Protein AF-A0A7S2IVN8-F1 (afdb_monomer)

Radius of gyration: 17.82 Å; Cα contacts (8 Å, |Δi|>4): 130; chains: 1; bounding box: 38×33×47 Å

Mean predicted aligned error: 3.73 Å

pLDDT: mean 95.26, std 3.57, range [79.94, 98.5]

Organism: NCBI:txid327968

Foldseek 3Di:
DDWDDDPDCPVVVVCVVVQAADPVQDQPFPDPPQRHAHDDTDDDDDDDDDPPDDCPPDPDDQLFFFDDDQPDDPDPPQHHPVGVVVRVVRRCVSSVHDPVPDDDDDDPRRSHPRRD

Sequence (116 aa):
TGANGHFDPGFMVGLCGAKMLSIQGRCFTFDASGDGFCRAEGHSCMYFKTSEGEDLGRLAMLCGSCLNQDGRSASMTAPHGPSQQECIRHSLREANIPPLLIQIQELHGTGTALGD

InterPro domains:
  IPR014030 Beta-ketoacyl synthase-like, N-terminal domain [PF00109] (2-49)
  IPR014031 Beta-ketoacyl synthase, C-terminal domain [PF02801] (59-116)
  IPR016039 Thiolase-like [G3DSA:3.40.47.10] (1-116)
  IPR016039 Thiolase-like [SSF53901] (21-116)
  IPR020841 Polyketide synthase, beta-ketoacyl synthase domain [PS52004] (1-116)
  IPR050091 Polyketide and Nonribosomal Peptide Biosynthesis Enzymes [PTHR43775] (2-116)

Secondary structure (DSSP, 8-state):
-EEE----SHHHHHHHHTT-B-TTSS--TT-TT-B-B----EEE------TTS--S---------------S-SSTT---HHHHHHHHHHHHHHHT--GGG----------BTTT-

Nearest PDB structures (foldseek):
  7s6b-assembly1_A  TM=8.288E-01  e=4.183E-04  Streptomyces lasalocidi
  7s6c-assembly1_B  TM=8.283E-01  e=4.480E-04  Saccharopolyspora erythraea
  7s6d-assembly1_A  TM=8.317E-01  e=5.137E-04  Saccharopolyspora erythraea

Solvent-accessible surface area (backbone atoms only — not comparable to full-atom values): 7515 Å² total; per-residue (Å²): 114,50,76,46,78,86,90,63,64,66,66,57,52,50,36,54,75,69,58,46,46,20,94,85,62,44,51,38,53,82,42,95,80,17,62,10,29,48,91,77,68,50,74,49,76,80,88,87,76,70,88,89,54,82,87,85,76,80,91,76,80,90,61,50,77,60,86,82,69,58,74,91,42,96,41,99,84,44,78,33,68,72,42,53,53,50,32,52,54,47,17,32,57,64,38,70,48,64,75,89,74,63,86,77,82,93,70,87,56,47,2,28,83,82,77,90

Structure (mmCIF, N/CA/C/O backbone):
data_AF-A0A7S2IVN8-F1
#
_entry.id   AF-A0A7S2IVN8-F1
#
loop_
_atom_site.group_PDB
_atom_site.id
_atom_site.type_symbol
_atom_site.label_atom_id
_atom_site.label_alt_id
_atom_site.label_comp_id
_atom_site.label_asym_id
_atom_site.label_entity_id
_atom_site.label_seq_id
_atom_site.pdbx_PDB_ins_code
_atom_site.Cartn_x
_atom_site.Cartn_y
_atom_site.Cartn_z
_atom_site.occupancy
_atom_site.B_iso_or_equiv
_atom_site.auth_seq_id
_atom_site.auth_comp_id
_atom_site.auth_asym_id
_atom_site.auth_atom_id
_atom_site.pdbx_PDB_model_num
ATOM 1 N N . THR A 1 1 ? 2.118 9.070 13.261 1.00 88.00 1 THR A N 1
ATOM 2 C CA . THR A 1 1 ? 2.217 10.143 12.250 1.00 88.00 1 THR A CA 1
ATOM 3 C C . THR A 1 1 ? 2.889 9.574 11.023 1.00 88.00 1 THR A C 1
ATOM 5 O O . THR A 1 1 ? 3.710 8.677 11.166 1.00 88.00 1 THR A O 1
ATOM 8 N N . GLY A 1 2 ? 2.525 10.049 9.837 1.00 96.19 2 GLY A N 1
ATOM 9 C CA . GLY A 1 2 ? 3.190 9.714 8.579 1.00 96.19 2 GLY A CA 1
ATOM 10 C C . GLY A 1 2 ? 3.548 10.996 7.839 1.00 96.19 2 GLY A C 1
ATOM 11 O O . GLY A 1 2 ? 2.777 11.952 7.872 1.00 96.19 2 GLY A O 1
ATOM 12 N N . ALA A 1 3 ? 4.718 11.034 7.208 1.00 97.25 3 ALA A N 1
ATOM 13 C CA . ALA A 1 3 ? 5.189 12.179 6.438 1.00 97.25 3 ALA A CA 1
ATOM 14 C C . ALA A 1 3 ? 5.960 11.686 5.211 1.00 97.25 3 ALA A C 1
ATOM 16 O O . ALA A 1 3 ? 6.814 10.811 5.342 1.00 97.25 3 ALA A O 1
ATOM 17 N N . ASN A 1 4 ? 5.694 12.269 4.048 1.00 97.44 4 ASN A N 1
ATOM 18 C CA . ASN A 1 4 ? 6.492 12.094 2.843 1.00 97.44 4 ASN A CA 1
ATOM 19 C C . ASN A 1 4 ? 6.703 13.455 2.168 1.00 97.44 4 ASN A C 1
ATOM 21 O O . ASN A 1 4 ? 5.740 14.184 1.932 1.00 97.44 4 ASN A O 1
ATOM 25 N N . GLY A 1 5 ? 7.957 13.776 1.857 1.00 96.88 5 GLY A N 1
ATOM 26 C CA . GLY A 1 5 ? 8.364 15.006 1.178 1.00 96.88 5 GLY A CA 1
ATOM 27 C C . GLY A 1 5 ? 9.529 14.737 0.231 1.00 96.88 5 GLY A C 1
ATOM 28 O O . GLY A 1 5 ? 10.336 13.833 0.462 1.00 96.88 5 GLY A O 1
ATOM 29 N N . HIS A 1 6 ? 9.594 15.474 -0.872 1.00 96.56 6 HIS A N 1
ATOM 30 C CA . HIS A 1 6 ? 10.565 15.302 -1.946 1.00 96.56 6 HIS A CA 1
ATOM 31 C C . HIS A 1 6 ? 11.550 16.467 -1.927 1.00 96.56 6 HIS A C 1
ATOM 33 O O . HIS A 1 6 ? 11.389 17.466 -2.621 1.00 96.56 6 HIS A O 1
ATOM 39 N N . PHE A 1 7 ? 12.594 16.333 -1.118 1.00 96.62 7 PHE A N 1
ATOM 40 C CA . PHE A 1 7 ? 13.542 17.426 -0.890 1.00 96.62 7 PHE A CA 1
ATOM 41 C C . PHE A 1 7 ? 14.755 17.398 -1.828 1.00 96.62 7 PHE A C 1
ATOM 43 O O . PHE A 1 7 ? 15.505 18.369 -1.890 1.00 96.62 7 PHE A O 1
ATOM 50 N N . ASP A 1 8 ? 14.940 16.309 -2.576 1.00 96.75 8 ASP A N 1
ATOM 51 C CA . ASP A 1 8 ? 16.017 16.146 -3.546 1.00 96.75 8 ASP A CA 1
ATOM 52 C C . ASP A 1 8 ? 15.569 15.283 -4.750 1.00 96.75 8 ASP A C 1
ATOM 54 O O . ASP A 1 8 ? 14.630 14.482 -4.640 1.00 96.75 8 ASP A O 1
ATOM 58 N N . PRO A 1 9 ? 16.221 15.428 -5.920 1.00 96.50 9 PRO A N 1
ATOM 59 C CA . PRO A 1 9 ? 15.856 14.684 -7.123 1.00 96.50 9 PRO A CA 1
ATOM 60 C C . PRO A 1 9 ? 16.428 13.260 -7.169 1.00 96.50 9 PRO A C 1
ATOM 62 O O . PRO A 1 9 ? 15.985 12.464 -7.995 1.00 96.50 9 PRO A O 1
ATOM 65 N N . GLY A 1 10 ? 17.404 12.910 -6.326 1.00 97.56 10 GLY A N 1
ATOM 66 C CA . GLY A 1 10 ? 18.140 11.648 -6.395 1.00 97.56 10 GLY A CA 1
ATOM 67 C C . GLY A 1 10 ? 17.229 10.433 -6.261 1.00 97.56 10 GLY A C 1
ATOM 68 O O . GLY A 1 10 ? 17.329 9.493 -7.051 1.00 97.56 10 GLY A O 1
ATOM 69 N N . PHE A 1 11 ? 16.269 10.484 -5.336 1.00 95.38 11 PHE A N 1
ATOM 70 C CA . PHE A 1 11 ? 15.292 9.406 -5.180 1.00 95.38 11 PHE A CA 1
ATOM 71 C C . PHE A 1 11 ? 14.369 9.262 -6.402 1.00 95.38 11 PHE A C 1
ATOM 73 O O . PHE A 1 11 ? 14.094 8.147 -6.840 1.00 95.38 11 PHE A O 1
ATOM 80 N N . MET A 1 12 ? 13.933 10.377 -7.005 1.00 94.94 12 MET A N 1
ATOM 81 C CA . MET A 1 12 ? 13.139 10.344 -8.241 1.00 94.94 12 MET A CA 1
ATOM 82 C C . MET A 1 12 ? 13.946 9.727 -9.392 1.00 94.94 12 MET A C 1
ATOM 84 O O . MET A 1 12 ? 13.450 8.831 -10.071 1.00 94.94 12 MET A O 1
ATOM 88 N N . VAL A 1 13 ? 15.196 10.160 -9.581 1.00 97.50 13 VAL A N 1
ATOM 89 C CA . VAL A 1 13 ? 16.088 9.634 -10.625 1.00 97.50 13 VAL A CA 1
ATOM 90 C C . VAL A 1 13 ? 16.308 8.128 -10.452 1.00 97.50 13 VAL A C 1
ATOM 92 O O . VAL A 1 13 ? 16.249 7.388 -11.434 1.00 97.50 13 VAL A O 1
ATOM 95 N N . GLY A 1 14 ? 16.490 7.658 -9.215 1.00 97.25 14 GLY A N 1
ATOM 96 C CA . GLY A 1 14 ? 16.601 6.230 -8.909 1.00 97.25 14 GLY A CA 1
ATOM 97 C C . GLY A 1 14 ? 15.363 5.430 -9.327 1.00 97.25 14 GLY A C 1
ATOM 98 O O . GLY A 1 14 ? 15.492 4.396 -9.983 1.00 97.25 14 GLY A O 1
ATOM 99 N N . LEU A 1 15 ? 14.162 5.930 -9.022 1.00 96.56 15 LEU A N 1
ATOM 100 C CA . LEU A 1 15 ? 12.905 5.273 -9.400 1.00 96.56 15 LEU A CA 1
ATOM 101 C C . LEU A 1 15 ? 12.667 5.274 -10.918 1.00 96.56 15 LEU A C 1
ATOM 103 O O . LEU A 1 15 ? 12.173 4.280 -11.453 1.00 96.56 15 LEU A O 1
ATOM 107 N N . CYS A 1 16 ? 13.067 6.338 -11.624 1.00 95.75 16 CYS A N 1
ATOM 108 C CA . CYS A 1 16 ? 13.086 6.358 -13.090 1.00 95.75 16 CYS A CA 1
ATOM 109 C C . CYS A 1 16 ? 14.021 5.276 -13.647 1.00 95.75 16 CYS A C 1
ATOM 111 O O . CYS A 1 16 ? 13.631 4.520 -14.536 1.00 95.75 16 CYS A O 1
ATOM 113 N N . GLY A 1 17 ? 15.239 5.162 -13.103 1.00 96.56 17 GLY A N 1
ATOM 114 C CA . GLY A 1 17 ? 16.206 4.135 -13.504 1.00 96.56 17 GLY A CA 1
ATOM 115 C C . GLY A 1 17 ? 15.694 2.709 -13.277 1.00 96.56 17 GLY A C 1
ATOM 116 O O . GLY A 1 17 ? 15.957 1.821 -14.086 1.00 96.56 17 GLY A O 1
ATOM 117 N N . ALA A 1 18 ? 14.900 2.509 -12.223 1.00 94.94 18 ALA A N 1
ATOM 118 C CA . ALA A 1 18 ? 14.230 1.248 -11.917 1.00 94.94 18 ALA A CA 1
ATOM 119 C C . ALA A 1 18 ? 12.913 1.025 -12.689 1.00 94.94 18 ALA A C 1
ATOM 121 O O . ALA A 1 18 ? 12.293 -0.022 -12.518 1.00 94.94 18 ALA A O 1
ATOM 122 N N . LYS A 1 19 ? 12.486 1.977 -13.535 1.00 95.00 19 LYS A N 1
ATOM 123 C CA . LYS A 1 19 ? 11.221 1.947 -14.297 1.00 95.00 19 LYS A CA 1
ATOM 124 C C . LYS A 1 19 ? 9.975 1.762 -13.421 1.00 95.00 19 LYS A C 1
ATOM 126 O O . LYS A 1 19 ? 9.056 1.040 -13.789 1.00 95.00 19 LYS A O 1
ATOM 131 N N . MET A 1 20 ? 9.958 2.395 -12.249 1.00 96.38 20 MET A N 1
ATOM 132 C CA . MET A 1 20 ? 8.830 2.304 -11.314 1.00 96.38 20 MET A CA 1
ATOM 133 C C . MET A 1 20 ? 7.804 3.435 -11.482 1.00 96.38 20 MET A C 1
ATOM 135 O O . MET A 1 20 ? 6.673 3.309 -11.016 1.00 96.38 20 MET A O 1
ATOM 139 N N . LEU A 1 21 ? 8.201 4.547 -12.111 1.00 97.44 21 LEU A N 1
ATOM 140 C CA . LEU A 1 21 ? 7.344 5.718 -12.283 1.00 97.44 21 LEU A CA 1
ATOM 141 C C . LEU A 1 21 ? 6.594 5.682 -13.614 1.00 97.44 21 LEU A C 1
ATOM 143 O O . LEU A 1 21 ? 7.194 5.390 -14.647 1.00 97.44 21 LEU A O 1
ATOM 147 N N . SER A 1 22 ? 5.317 6.062 -13.574 1.00 97.19 22 SER A N 1
ATOM 148 C CA . SER A 1 22 ? 4.500 6.285 -14.771 1.00 97.19 22 SER A CA 1
ATOM 149 C C . SER A 1 22 ? 5.045 7.460 -15.584 1.00 97.19 22 SER A C 1
ATOM 151 O O . SER A 1 22 ? 5.350 8.521 -15.024 1.00 97.19 22 SER A O 1
ATOM 153 N N . ILE A 1 23 ? 5.117 7.319 -16.912 1.00 95.25 23 ILE A N 1
ATOM 154 C CA . ILE A 1 23 ? 5.617 8.398 -17.785 1.00 95.25 23 ILE A CA 1
ATOM 155 C C . ILE A 1 23 ? 4.605 9.544 -17.929 1.00 95.25 23 ILE A C 1
ATOM 157 O O . ILE A 1 23 ? 4.980 10.666 -18.264 1.00 95.25 23 ILE A O 1
ATOM 161 N N . GLN A 1 24 ? 3.326 9.277 -17.665 1.00 94.56 24 GLN A N 1
ATOM 162 C CA . GLN A 1 24 ? 2.232 10.249 -17.692 1.00 94.56 24 GLN A CA 1
ATOM 163 C C . GLN A 1 24 ? 2.015 10.881 -16.307 1.00 94.56 24 GLN A C 1
ATOM 165 O O . GLN A 1 24 ? 1.164 11.760 -16.159 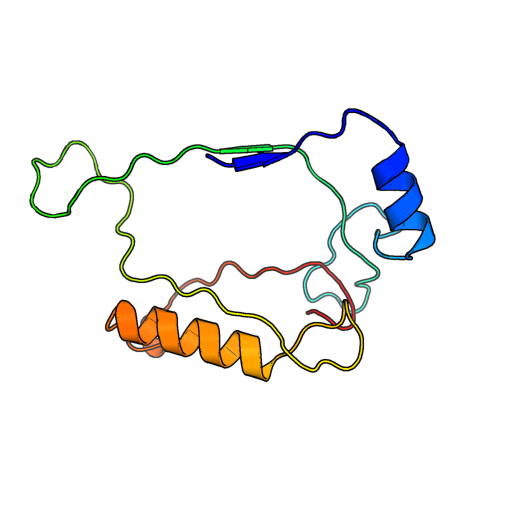1.00 94.56 24 GLN A O 1
ATOM 170 N N . GLY A 1 25 ? 2.783 10.457 -15.293 1.00 94.44 25 GLY A N 1
ATOM 171 C CA . GLY A 1 25 ? 2.784 11.065 -13.966 1.00 94.44 25 GLY A CA 1
ATOM 172 C C . GLY A 1 25 ? 1.484 10.849 -13.192 1.00 94.44 25 GLY A C 1
ATOM 173 O O . GLY A 1 25 ? 1.073 11.730 -12.435 1.00 94.44 25 GLY A O 1
ATOM 174 N N . ARG A 1 26 ? 0.818 9.700 -13.371 1.00 96.19 26 ARG A N 1
ATOM 175 C CA . ARG A 1 26 ? -0.380 9.308 -12.609 1.00 96.19 26 ARG A CA 1
ATOM 176 C C . ARG A 1 26 ? -0.349 7.820 -12.266 1.00 96.19 26 ARG A C 1
ATOM 178 O O . ARG A 1 26 ? 0.268 7.046 -12.979 1.00 96.19 26 ARG A O 1
ATOM 185 N N . CYS A 1 27 ? -1.032 7.430 -11.193 1.00 97.88 27 CYS A N 1
ATOM 186 C CA . CYS A 1 27 ? -1.334 6.022 -10.937 1.00 97.88 27 CYS A CA 1
ATOM 187 C C . CYS A 1 27 ? -2.614 5.664 -11.702 1.00 97.88 27 CYS A C 1
ATOM 189 O O . CYS A 1 27 ? -3.683 6.188 -11.381 1.00 97.88 27 CYS A O 1
ATOM 191 N N . PHE A 1 28 ? -2.515 4.804 -12.714 1.00 97.25 28 PHE A N 1
ATOM 192 C CA . PHE A 1 28 ? -3.674 4.306 -13.462 1.00 97.25 28 PHE A CA 1
ATOM 193 C C . PHE A 1 28 ? -4.194 3.010 -12.839 1.00 97.25 28 PHE A C 1
ATOM 195 O O . PHE A 1 28 ? -4.087 1.931 -13.415 1.00 97.25 28 PHE A O 1
ATOM 202 N N . THR A 1 29 ? -4.691 3.124 -11.610 1.00 97.75 29 THR A N 1
ATOM 203 C CA . THR A 1 29 ? -5.102 1.988 -10.783 1.00 97.75 29 THR A CA 1
ATOM 204 C C . THR A 1 29 ? -6.180 1.139 -11.469 1.00 97.75 29 THR A C 1
ATOM 206 O O . THR A 1 29 ? -7.248 1.656 -11.798 1.00 97.75 29 THR A O 1
ATOM 209 N N . PHE A 1 30 ? -5.903 -0.153 -11.661 1.00 96.81 30 PHE A N 1
ATOM 210 C CA . PHE A 1 30 ? -6.723 -1.139 -12.389 1.00 96.81 30 PHE A CA 1
ATOM 211 C C . PHE A 1 30 ? -6.996 -0.824 -13.868 1.00 96.81 30 PHE A C 1
ATOM 213 O O . PHE A 1 30 ? -7.843 -1.472 -14.488 1.00 96.81 30 PHE A O 1
ATOM 220 N N . ASP A 1 31 ? -6.290 0.142 -14.456 1.00 97.25 31 ASP A N 1
ATOM 221 C CA . ASP A 1 31 ? -6.366 0.394 -15.890 1.00 97.25 31 ASP A CA 1
ATOM 222 C C . ASP A 1 31 ? -5.392 -0.519 -16.647 1.00 97.25 31 ASP A C 1
ATOM 224 O O . ASP A 1 31 ? -4.262 -0.75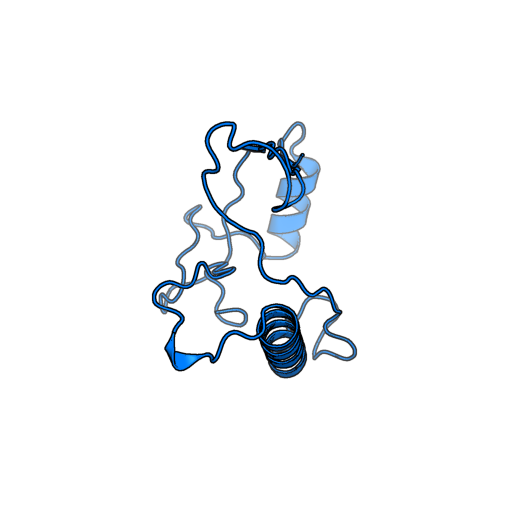8 -16.216 1.00 97.25 31 ASP A O 1
ATOM 228 N N . ALA A 1 32 ? -5.799 -0.984 -17.829 1.00 95.44 32 ALA A N 1
ATOM 229 C CA . ALA A 1 32 ? -4.937 -1.768 -18.710 1.00 95.44 32 ALA A CA 1
ATOM 230 C C . ALA A 1 32 ? -3.682 -0.995 -19.167 1.00 95.44 32 ALA A C 1
ATOM 232 O O . ALA A 1 32 ? -2.707 -1.612 -19.595 1.00 95.44 32 ALA A O 1
ATOM 233 N N . SER A 1 33 ? -3.695 0.339 -19.087 1.00 95.00 33 SER A N 1
ATOM 234 C CA . SER A 1 33 ? -2.560 1.208 -19.385 1.00 95.00 33 SER A CA 1
ATOM 235 C C . SER A 1 33 ? -1.637 1.471 -18.187 1.00 95.00 33 SER A C 1
ATOM 237 O O . SER A 1 33 ? -0.779 2.345 -18.293 1.00 95.00 33 SER A O 1
ATOM 239 N N . GLY A 1 34 ? -1.812 0.780 -17.055 1.00 96.50 34 GLY A N 1
ATOM 240 C CA . GLY A 1 34 ? -0.975 0.937 -15.864 1.00 96.50 34 GLY A CA 1
ATOM 241 C C . GLY A 1 34 ? 0.506 0.648 -16.125 1.00 96.50 34 GLY A C 1
ATOM 242 O O . GLY A 1 34 ? 0.903 -0.499 -16.344 1.00 96.50 34 GLY A O 1
ATOM 243 N N . ASP A 1 35 ? 1.336 1.691 -16.080 1.00 96.19 35 ASP A N 1
ATOM 244 C CA . ASP A 1 35 ? 2.754 1.645 -16.446 1.00 96.19 35 ASP A CA 1
ATOM 245 C C . ASP A 1 35 ? 3.714 2.047 -15.314 1.00 96.19 35 ASP A C 1
ATOM 247 O O . ASP A 1 35 ? 4.926 2.124 -15.523 1.00 96.19 35 ASP A O 1
ATOM 251 N N . GLY A 1 36 ? 3.196 2.276 -14.107 1.00 97.06 36 GLY A N 1
ATOM 252 C CA . GLY A 1 36 ? 3.966 2.778 -12.975 1.00 97.06 36 GLY A CA 1
ATOM 253 C C . GLY A 1 36 ? 3.114 3.620 -12.033 1.00 97.06 36 GLY A C 1
ATOM 254 O O . GLY A 1 36 ? 1.957 3.927 -12.314 1.00 97.06 36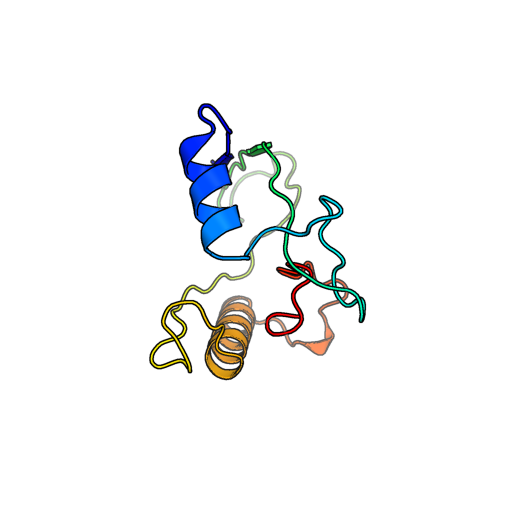 GLY A O 1
ATOM 255 N N . PHE A 1 37 ? 3.710 4.048 -10.922 1.00 97.88 37 PHE A N 1
ATOM 256 C CA . PHE A 1 37 ? 3.049 4.957 -9.985 1.00 97.88 37 PHE A CA 1
ATOM 257 C C . PHE A 1 37 ? 3.538 6.400 -10.150 1.00 97.88 37 PHE A C 1
ATOM 259 O O . PHE A 1 37 ? 4.575 6.670 -10.761 1.00 97.88 37 PHE A O 1
ATOM 266 N N . CYS A 1 38 ? 2.811 7.351 -9.5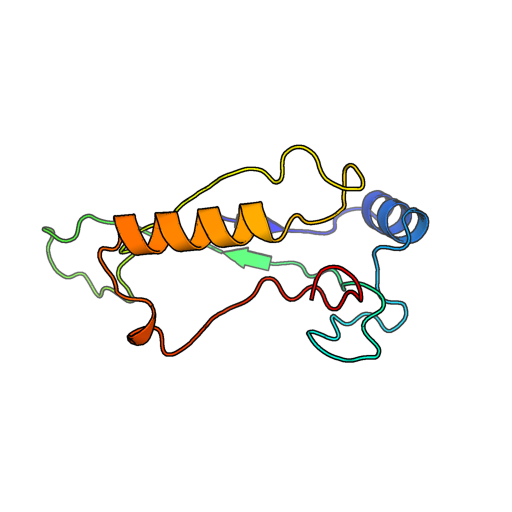68 1.00 97.25 38 CYS A N 1
ATOM 267 C CA . CYS A 1 38 ? 3.261 8.730 -9.414 1.00 97.25 38 CYS A CA 1
ATOM 268 C C . CYS A 1 38 ? 3.527 9.045 -7.944 1.00 97.25 38 CYS A C 1
ATOM 270 O O . CYS A 1 38 ? 2.791 8.616 -7.056 1.00 97.25 38 CYS A O 1
ATOM 272 N N . ARG A 1 39 ? 4.587 9.810 -7.675 1.00 96.56 39 ARG A N 1
ATOM 273 C CA . ARG A 1 39 ? 4.916 10.217 -6.309 1.00 96.56 39 ARG A CA 1
ATOM 274 C C . ARG A 1 39 ? 4.047 11.394 -5.874 1.00 96.56 39 ARG A C 1
ATOM 276 O O . ARG A 1 39 ? 3.833 12.324 -6.644 1.00 96.56 39 ARG A O 1
ATOM 283 N N . ALA A 1 40 ? 3.668 11.410 -4.604 1.00 96.50 40 ALA A N 1
ATOM 284 C CA . ALA A 1 40 ? 2.959 12.520 -3.979 1.00 96.50 40 ALA A CA 1
ATOM 285 C C . ALA A 1 40 ? 3.549 12.817 -2.600 1.00 96.50 40 ALA A C 1
ATOM 287 O O . ALA A 1 40 ? 4.054 11.920 -1.929 1.00 96.50 40 ALA A O 1
ATOM 288 N N . GLU A 1 41 ? 3.475 14.071 -2.175 1.00 98.12 41 GLU A N 1
ATOM 289 C CA . GLU A 1 41 ? 3.839 14.487 -0.822 1.00 98.12 41 GLU A CA 1
ATOM 290 C C . GLU A 1 41 ? 2.609 14.489 0.085 1.00 98.12 41 GLU A C 1
ATOM 292 O O . GLU A 1 41 ? 1.473 14.595 -0.380 1.00 98.12 41 GLU A O 1
ATOM 297 N N . GLY A 1 42 ? 2.826 14.390 1.392 1.00 97.75 42 GLY A N 1
ATOM 298 C CA . GLY A 1 42 ? 1.734 14.446 2.352 1.00 97.75 42 GLY A CA 1
ATOM 299 C C . GLY A 1 42 ? 2.190 14.251 3.787 1.00 97.75 42 GLY A C 1
ATOM 300 O O . GLY A 1 42 ? 3.245 13.679 4.059 1.00 97.75 42 GLY A O 1
ATOM 301 N N . HIS A 1 43 ? 1.368 14.717 4.720 1.00 98.19 43 HIS A N 1
ATOM 302 C CA . HIS A 1 43 ? 1.541 14.473 6.145 1.00 98.19 43 HIS A CA 1
ATOM 303 C C . HIS A 1 43 ? 0.197 14.115 6.772 1.00 98.19 43 HIS A C 1
ATOM 305 O O . HIS A 1 43 ? -0.820 14.740 6.474 1.00 98.19 43 HIS A O 1
ATOM 311 N N . SER A 1 44 ? 0.195 13.136 7.671 1.00 96.88 44 SER A N 1
ATOM 312 C CA . SER A 1 44 ? -0.994 12.714 8.401 1.00 96.88 44 SER A CA 1
ATOM 313 C C . SER A 1 44 ? -0.681 12.402 9.862 1.00 96.88 44 SER A C 1
ATOM 315 O O . SER A 1 44 ? 0.400 11.938 10.245 1.00 96.88 44 SER A O 1
ATOM 317 N N . CYS A 1 45 ? -1.666 12.658 10.715 1.00 96.81 45 CYS A N 1
ATOM 318 C CA . CYS A 1 45 ? -1.631 12.302 12.121 1.00 96.81 45 CYS A CA 1
ATOM 319 C C . CYS A 1 45 ? -3.001 11.767 12.522 1.00 96.81 45 CYS A C 1
ATOM 321 O O . CYS A 1 45 ? -4.025 12.265 12.063 1.00 96.81 45 CYS A O 1
ATOM 323 N N . MET A 1 46 ? -3.001 10.758 13.384 1.00 94.06 46 MET A N 1
ATOM 324 C CA . MET A 1 46 ? -4.201 10.210 13.995 1.00 94.06 46 MET A CA 1
ATOM 325 C C . MET A 1 46 ? -3.945 10.088 15.490 1.00 94.06 46 MET A C 1
ATOM 327 O O . MET A 1 46 ? -2.838 9.738 15.907 1.00 94.06 46 MET A O 1
ATOM 331 N N . TYR A 1 47 ? -4.968 10.383 16.281 1.00 92.62 47 TYR A N 1
ATOM 332 C CA . TYR A 1 47 ? -4.951 10.194 17.722 1.00 92.62 47 TYR A CA 1
ATOM 333 C C . TYR A 1 47 ? -5.792 8.970 18.070 1.00 92.62 47 TYR A C 1
ATOM 335 O O . TYR A 1 47 ? -6.946 8.865 17.652 1.00 92.62 47 TYR A O 1
ATOM 343 N N . PHE A 1 48 ? -5.210 8.058 18.842 1.00 92.31 48 PHE A N 1
ATOM 344 C CA . PHE A 1 48 ? -5.879 6.848 19.296 1.00 92.31 48 PHE A CA 1
ATOM 345 C C . PH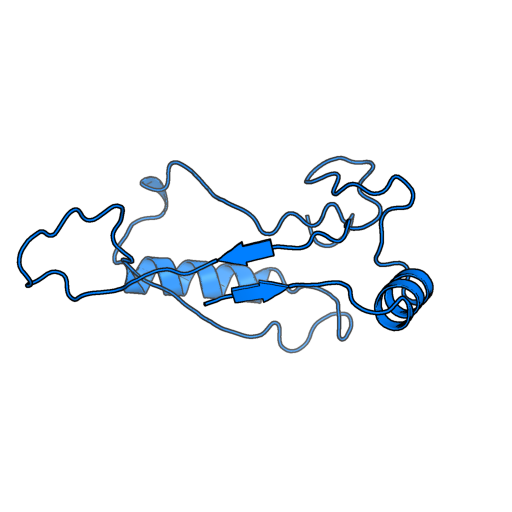E A 1 48 ? -6.146 6.932 20.793 1.00 92.31 48 PHE A C 1
ATOM 347 O O . PHE A 1 48 ? -5.320 7.413 21.568 1.00 92.31 48 PHE A O 1
ATOM 354 N N . LYS A 1 49 ? -7.300 6.407 21.190 1.00 90.56 49 LYS A N 1
ATOM 355 C CA . LYS A 1 49 ? -7.668 6.156 22.581 1.00 90.56 49 LYS A CA 1
ATOM 356 C C . LYS A 1 49 ? -8.348 4.799 22.681 1.00 90.56 49 LYS A C 1
ATOM 358 O O . LYS A 1 49 ? -8.842 4.277 21.680 1.00 90.56 49 LYS A O 1
ATOM 363 N N . THR A 1 50 ? -8.424 4.259 23.890 1.00 90.62 50 THR A N 1
ATOM 364 C CA . THR A 1 50 ? -9.201 3.045 24.142 1.00 90.62 50 THR A CA 1
ATOM 365 C C . THR A 1 50 ? -10.702 3.305 23.948 1.00 90.62 50 THR A C 1
ATOM 367 O O . THR A 1 50 ? -11.215 4.428 24.078 1.00 90.62 50 THR A O 1
ATOM 370 N N . SER A 1 51 ? -11.434 2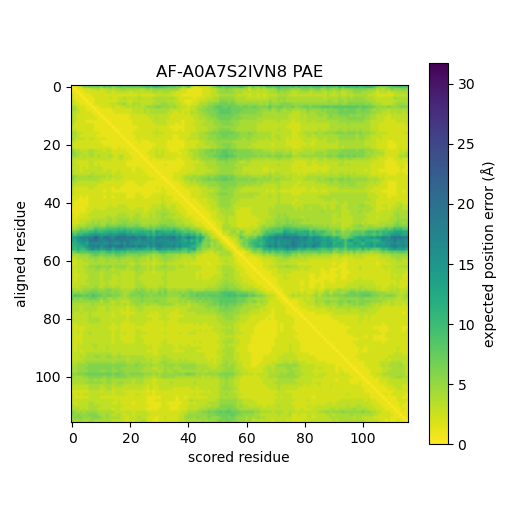.249 23.600 1.00 85.25 51 SER A N 1
ATOM 371 C CA . SER A 1 51 ? -12.888 2.292 23.409 1.00 85.25 51 SER A CA 1
ATOM 372 C C . SER A 1 51 ? -13.654 2.554 24.712 1.00 85.25 51 SER A C 1
ATOM 374 O O . SER A 1 51 ? -14.745 3.111 24.660 1.00 85.25 51 SER A O 1
ATOM 376 N N . GLU A 1 52 ? -13.064 2.241 25.867 1.00 86.44 52 GLU A N 1
ATOM 377 C CA . GLU A 1 52 ? -13.689 2.383 27.192 1.00 86.44 52 GLU A CA 1
ATOM 378 C C . GLU A 1 52 ? -13.669 3.817 27.755 1.00 86.44 52 GLU A C 1
ATOM 380 O O . GLU A 1 52 ? -14.318 4.094 28.758 1.00 86.44 52 GLU A O 1
ATOM 385 N N . GLY A 1 53 ? -12.948 4.752 27.123 1.00 79.94 53 GLY A N 1
ATOM 386 C CA . GLY A 1 53 ? -12.902 6.153 27.563 1.00 79.94 53 GLY A CA 1
ATOM 387 C C . GLY A 1 53 ? -14.136 6.981 27.176 1.00 79.94 53 GLY A C 1
ATOM 388 O O . GLY A 1 53 ? -14.897 6.603 26.279 1.00 79.94 53 GLY A O 1
ATOM 389 N N . GLU A 1 54 ? -14.280 8.160 27.790 1.00 82.56 54 GLU A N 1
ATOM 390 C CA . GLU A 1 54 ? -15.303 9.159 27.440 1.00 82.56 54 GLU A CA 1
ATOM 391 C C . GLU A 1 54 ? -15.299 9.463 25.943 1.00 82.56 54 GLU A C 1
ATOM 393 O O . GLU A 1 54 ? -14.234 9.551 25.325 1.00 82.56 54 GLU A O 1
ATOM 398 N N . ASP A 1 55 ? -16.475 9.614 25.334 1.00 83.25 55 ASP A N 1
ATOM 399 C CA . ASP A 1 55 ? -16.564 9.944 23.917 1.00 83.25 55 ASP A CA 1
ATOM 400 C C . ASP A 1 55 ? -16.204 11.414 23.660 1.00 83.25 55 ASP A C 1
ATOM 402 O O . ASP A 1 55 ? -16.983 12.321 23.924 1.00 83.25 55 ASP A O 1
ATOM 406 N N . LEU A 1 56 ? -15.000 11.633 23.130 1.00 83.44 56 LEU A N 1
ATOM 407 C CA . LEU A 1 56 ? -14.462 12.943 22.767 1.00 83.44 56 LEU A CA 1
ATOM 408 C C . LEU A 1 56 ? -14.632 13.238 21.264 1.00 83.44 56 LEU A C 1
ATOM 410 O O . LEU A 1 56 ? -13.857 14.006 20.702 1.00 83.44 56 LEU A O 1
ATOM 414 N N . GLY A 1 57 ? -15.594 12.591 20.593 1.00 86.56 57 GLY A N 1
ATOM 415 C CA . GLY A 1 57 ? -15.819 12.735 19.151 1.00 86.56 57 GLY A CA 1
ATOM 416 C C . GLY A 1 57 ? -15.001 11.743 18.323 1.00 86.56 57 GLY A C 1
ATOM 417 O O . GLY A 1 57 ? -14.134 12.128 17.539 1.00 86.56 57 GLY A O 1
ATOM 418 N N . ARG A 1 58 ? -15.249 10.441 18.509 1.00 89.50 58 ARG A N 1
ATOM 419 C CA . ARG A 1 58 ? -14.615 9.375 17.708 1.00 89.50 58 ARG A CA 1
ATOM 420 C C . ARG A 1 58 ? -15.040 9.459 16.233 1.00 89.50 58 ARG A C 1
ATOM 422 O O . ARG A 1 58 ? -16.228 9.433 15.937 1.00 89.50 58 ARG A O 1
ATOM 429 N N . LEU A 1 59 ? -14.073 9.483 15.312 1.00 93.31 59 LEU A N 1
ATOM 430 C CA . LEU A 1 59 ? -14.333 9.434 13.861 1.00 93.31 59 LEU A CA 1
ATOM 431 C C . LEU A 1 59 ? -14.518 8.001 13.340 1.00 93.31 59 LEU A C 1
ATOM 433 O O . LEU A 1 59 ? -15.323 7.761 12.448 1.00 93.31 59 LEU A O 1
ATOM 437 N N . ALA A 1 60 ? -13.746 7.059 13.882 1.00 93.69 60 ALA A N 1
ATOM 438 C CA . ALA A 1 60 ? -13.753 5.652 13.498 1.00 93.69 60 ALA A CA 1
ATOM 439 C C . ALA A 1 60 ? -13.186 4.783 14.633 1.00 93.69 60 ALA A C 1
ATOM 441 O O . ALA A 1 60 ? -12.592 5.293 15.588 1.00 93.69 60 ALA A O 1
ATOM 442 N N . MET A 1 61 ? -13.353 3.467 14.510 1.00 93.56 61 MET A N 1
ATOM 443 C CA . MET A 1 61 ? -12.745 2.465 15.385 1.00 93.56 61 MET A CA 1
ATOM 444 C C . MET A 1 61 ? -11.774 1.610 14.569 1.00 93.56 61 MET A C 1
ATOM 446 O O . MET A 1 61 ? -12.137 1.105 13.510 1.00 93.56 61 MET A O 1
ATOM 450 N N . LEU A 1 62 ? -10.549 1.437 15.066 1.00 94.94 62 LEU A N 1
ATOM 451 C CA . LEU A 1 62 ? -9.621 0.445 14.530 1.00 94.94 62 LEU A CA 1
ATOM 452 C C . LEU A 1 62 ? -9.965 -0.910 15.153 1.00 94.94 62 LEU A C 1
ATOM 454 O O . LEU A 1 62 ? -9.683 -1.129 16.328 1.00 94.94 62 LEU A O 1
ATOM 458 N N . CYS A 1 63 ? -10.611 -1.785 14.383 1.00 95.44 63 CYS A N 1
ATOM 459 C CA . CYS A 1 63 ? -11.067 -3.084 14.886 1.00 95.44 63 CYS A CA 1
ATOM 460 C C . CYS A 1 63 ? -9.970 -4.160 14.847 1.00 95.44 63 CYS A C 1
ATOM 462 O O . CYS A 1 63 ? -9.978 -5.052 15.682 1.00 95.44 63 CYS A O 1
ATOM 464 N N . GLY A 1 64 ? -9.030 -4.079 13.902 1.00 96.19 64 GLY A N 1
ATOM 465 C CA . GLY A 1 64 ? -7.918 -5.021 13.762 1.00 96.19 64 GLY A CA 1
ATOM 466 C C . GLY A 1 64 ? -6.917 -4.555 12.705 1.00 96.19 64 GLY A C 1
ATOM 467 O O . GLY A 1 64 ? -7.252 -3.742 11.839 1.00 96.19 64 GLY A O 1
ATOM 468 N N . SER A 1 65 ? -5.680 -5.039 12.787 1.00 97.31 65 SER A N 1
ATOM 469 C CA . SER A 1 65 ? -4.571 -4.634 11.922 1.00 97.31 65 SER A CA 1
ATOM 470 C C . SER A 1 65 ? -3.486 -5.703 11.882 1.00 97.31 65 SER A C 1
ATOM 472 O O . SER A 1 65 ? -2.984 -6.128 12.913 1.00 97.31 65 SER A O 1
ATOM 474 N N . CYS A 1 66 ? -3.029 -6.072 10.690 1.00 98.19 66 CYS A N 1
ATOM 475 C CA . CYS A 1 66 ? -1.979 -7.072 10.540 1.00 98.19 66 CYS A CA 1
ATOM 476 C C . CYS A 1 66 ? -0.820 -6.526 9.705 1.00 98.19 66 CYS A C 1
ATOM 478 O O . CYS A 1 66 ? -1.021 -5.706 8.810 1.00 98.19 66 CYS A O 1
ATOM 480 N N . LEU A 1 67 ? 0.389 -6.995 10.010 1.00 98.25 67 LEU A N 1
ATOM 481 C CA . LEU A 1 67 ? 1.599 -6.766 9.231 1.00 98.25 67 LEU A CA 1
ATOM 482 C C . LEU A 1 67 ? 2.252 -8.117 8.939 1.00 98.25 67 LEU A C 1
ATOM 484 O O . LEU A 1 67 ? 2.356 -8.966 9.826 1.00 98.25 67 LEU A O 1
ATOM 488 N N . ASN A 1 68 ? 2.726 -8.300 7.711 1.00 97.81 68 ASN A N 1
ATOM 489 C CA . ASN A 1 68 ? 3.552 -9.438 7.322 1.00 97.81 68 ASN A CA 1
ATOM 490 C C . ASN A 1 68 ? 4.550 -9.036 6.220 1.00 97.81 68 ASN A C 1
ATOM 492 O O . ASN A 1 68 ? 4.793 -7.850 6.000 1.00 97.81 68 ASN A O 1
ATOM 496 N N . GLN A 1 69 ? 5.181 -10.020 5.577 1.00 97.31 69 GLN A N 1
ATOM 497 C CA . GLN A 1 69 ? 6.170 -9.798 4.527 1.00 97.31 69 GLN A CA 1
ATOM 498 C C . GLN A 1 69 ? 5.955 -10.800 3.387 1.00 97.31 69 GLN A C 1
ATOM 500 O O . GLN A 1 69 ? 5.522 -11.931 3.618 1.00 97.31 69 GLN A O 1
ATOM 505 N N . ASP A 1 70 ? 6.251 -10.378 2.159 1.00 96.94 70 ASP A N 1
ATOM 506 C CA . ASP A 1 70 ? 5.986 -11.166 0.949 1.00 96.94 70 ASP A CA 1
ATOM 507 C C . ASP A 1 70 ? 6.753 -12.498 0.888 1.00 96.94 70 ASP A C 1
ATOM 509 O O . ASP A 1 70 ? 6.279 -13.469 0.303 1.00 96.94 70 ASP A O 1
ATOM 513 N N . GLY A 1 71 ? 7.889 -12.591 1.567 1.00 95.06 71 GLY A N 1
ATOM 514 C CA . GLY A 1 71 ? 8.733 -13.769 1.651 1.00 95.06 71 GLY A CA 1
ATOM 515 C C . GLY A 1 71 ? 9.483 -14.014 0.348 1.00 95.06 71 GLY A C 1
ATOM 516 O O . GLY A 1 71 ? 10.094 -13.117 -0.236 1.00 95.06 71 GLY A O 1
ATOM 517 N N . ARG A 1 72 ? 9.478 -15.271 -0.100 1.00 94.44 72 ARG A N 1
ATOM 518 C CA . ARG A 1 72 ? 10.106 -15.669 -1.360 1.00 94.44 72 ARG A CA 1
ATOM 519 C C . ARG A 1 72 ? 9.181 -15.330 -2.535 1.00 94.44 72 ARG A C 1
ATOM 521 O O . ARG A 1 72 ? 8.328 -16.137 -2.892 1.00 94.44 72 ARG A O 1
ATOM 528 N N . SER A 1 73 ? 9.429 -14.187 -3.166 1.00 92.94 73 SER A N 1
ATOM 529 C CA . SER A 1 73 ? 8.748 -13.730 -4.387 1.00 92.94 73 SER A CA 1
ATOM 530 C C . SER A 1 73 ? 9.569 -13.981 -5.659 1.00 92.94 73 SER A C 1
ATOM 532 O O . SER A 1 73 ? 10.723 -14.412 -5.605 1.00 92.94 73 SER A O 1
ATOM 534 N N . ALA A 1 74 ? 8.983 -13.688 -6.825 1.00 91.25 74 ALA A N 1
ATOM 535 C CA . ALA A 1 74 ? 9.656 -13.791 -8.125 1.00 91.25 74 ALA A CA 1
ATOM 536 C C . ALA A 1 74 ? 10.873 -12.850 -8.262 1.00 91.25 74 ALA A C 1
ATOM 538 O O . ALA A 1 74 ? 11.815 -13.145 -8.995 1.00 91.25 74 ALA A O 1
ATOM 539 N N . SER A 1 75 ? 10.869 -11.730 -7.542 1.00 93.44 75 SER A N 1
ATOM 540 C CA . SER A 1 75 ? 12.008 -10.832 -7.373 1.00 93.44 75 SER A CA 1
ATOM 541 C C . SER A 1 75 ? 11.892 -10.110 -6.030 1.00 93.44 75 SER A C 1
ATOM 543 O O . SER A 1 75 ? 10.850 -10.166 -5.381 1.00 93.44 75 SER A O 1
ATOM 545 N N . MET A 1 76 ? 12.950 -9.410 -5.618 1.00 92.38 76 MET A N 1
ATOM 546 C CA . MET A 1 76 ? 12.975 -8.661 -4.355 1.00 92.38 76 MET A CA 1
ATOM 547 C C . MET A 1 76 ? 11.872 -7.593 -4.250 1.00 92.38 76 MET A C 1
ATOM 549 O O . MET A 1 76 ? 11.460 -7.259 -3.146 1.00 92.38 76 MET A O 1
ATOM 553 N N . THR A 1 77 ? 11.406 -7.058 -5.380 1.00 92.44 77 THR A N 1
ATOM 554 C CA . THR A 1 77 ? 10.379 -6.004 -5.439 1.00 92.44 77 THR A CA 1
ATOM 555 C C . THR A 1 77 ? 9.047 -6.504 -5.997 1.00 92.44 77 THR A C 1
ATOM 557 O O . THR A 1 77 ? 8.140 -5.701 -6.193 1.00 92.44 77 THR A O 1
ATOM 560 N N . ALA A 1 78 ? 8.933 -7.796 -6.323 1.00 94.62 78 ALA A N 1
ATOM 561 C CA . ALA A 1 78 ? 7.695 -8.358 -6.845 1.00 94.62 78 ALA A CA 1
ATOM 562 C C . ALA A 1 78 ? 6.708 -8.614 -5.693 1.00 94.62 78 ALA A C 1
ATOM 564 O O . ALA A 1 78 ? 7.089 -9.290 -4.730 1.00 94.62 78 ALA A O 1
ATOM 565 N N . PRO A 1 79 ? 5.454 -8.141 -5.806 1.00 95.69 79 PRO A N 1
ATOM 566 C CA . PRO A 1 79 ? 4.431 -8.397 -4.801 1.00 95.69 79 PRO A CA 1
ATOM 567 C C . PRO A 1 79 ? 4.092 -9.891 -4.719 1.00 95.69 79 PRO A C 1
ATOM 569 O O . PRO A 1 79 ? 4.229 -10.625 -5.704 1.00 95.69 79 PRO A O 1
ATOM 572 N N . HIS A 1 80 ? 3.603 -10.345 -3.561 1.00 97.19 80 HIS A N 1
ATOM 573 C CA . HIS A 1 80 ? 3.183 -11.735 -3.367 1.00 97.19 80 HIS A CA 1
ATOM 574 C C . HIS A 1 80 ? 1.723 -11.859 -2.911 1.00 97.19 80 HIS A C 1
ATOM 576 O O . HIS A 1 80 ? 1.394 -11.741 -1.729 1.00 97.19 80 HIS A O 1
ATOM 582 N N . GLY A 1 81 ? 0.836 -12.173 -3.861 1.00 96.69 81 GLY A N 1
ATOM 583 C CA . GLY A 1 81 ? -0.609 -12.289 -3.631 1.00 96.69 81 GLY A CA 1
ATOM 584 C C . GLY A 1 81 ? -1.008 -13.177 -2.440 1.00 96.69 81 GLY A C 1
ATOM 585 O O . GLY A 1 81 ? -1.793 -12.727 -1.606 1.00 96.69 81 GLY A O 1
ATOM 586 N N . PRO A 1 82 ? -0.470 -14.404 -2.280 1.00 97.56 82 PRO A N 1
ATOM 587 C CA . PRO A 1 82 ? -0.788 -15.244 -1.123 1.00 97.56 82 PRO A CA 1
ATOM 588 C C . PRO A 1 82 ? -0.434 -14.598 0.224 1.00 97.56 82 PRO A C 1
ATOM 590 O O . PRO A 1 82 ? -1.214 -14.711 1.169 1.00 97.56 82 PRO A O 1
ATOM 593 N N . SER A 1 83 ? 0.694 -13.882 0.304 1.00 98.06 83 SER A N 1
ATOM 594 C CA . SER A 1 83 ? 1.097 -13.172 1.526 1.00 98.06 83 SER A CA 1
ATOM 595 C C . SER A 1 83 ? 0.132 -12.028 1.833 1.00 98.06 83 SER A C 1
ATOM 597 O O . SER A 1 83 ? -0.308 -11.887 2.974 1.00 98.06 83 SER A O 1
ATOM 599 N N . GLN A 1 84 ? -0.284 -11.265 0.821 1.00 97.94 84 GLN A N 1
ATOM 600 C CA . GLN A 1 84 ? -1.285 -10.209 0.993 1.00 97.94 84 GLN A CA 1
ATOM 601 C C . GLN A 1 84 ? -2.637 -10.768 1.457 1.00 97.94 84 GLN A C 1
ATOM 603 O O . GLN A 1 84 ? -3.227 -10.252 2.407 1.00 97.94 84 GLN A O 1
ATOM 608 N N . GLN A 1 85 ? -3.108 -11.865 0.852 1.00 97.81 85 GLN A N 1
ATOM 609 C CA . GLN A 1 85 ? -4.354 -12.512 1.270 1.00 97.81 85 GLN A CA 1
ATOM 610 C C . GLN A 1 85 ? -4.293 -12.991 2.724 1.00 97.81 85 GLN A C 1
ATOM 612 O O . GLN A 1 85 ? -5.277 -12.859 3.450 1.00 97.81 85 GLN A O 1
ATOM 617 N N . GLU A 1 86 ? -3.160 -13.543 3.163 1.00 98.19 86 GLU A N 1
ATOM 618 C CA . GLU A 1 86 ? -2.992 -13.983 4.549 1.00 98.19 86 GLU A CA 1
ATOM 619 C C . GLU A 1 86 ? -3.001 -12.801 5.525 1.00 98.19 86 GLU A C 1
ATOM 621 O O . GLU A 1 86 ? -3.677 -12.865 6.552 1.00 98.19 86 GLU A O 1
ATOM 626 N N . CYS A 1 87 ? -2.352 -11.687 5.166 1.00 98.50 87 CYS A N 1
ATOM 627 C CA . CYS A 1 87 ? -2.389 -10.443 5.940 1.00 98.50 87 CYS A CA 1
ATOM 628 C C . CYS A 1 87 ? -3.829 -9.941 6.137 1.00 98.50 87 CYS A C 1
ATOM 630 O O . CYS A 1 87 ? -4.259 -9.682 7.262 1.00 98.50 87 CYS A O 1
ATOM 632 N N . ILE A 1 88 ? -4.611 -9.894 5.051 1.00 97.75 88 ILE A N 1
ATOM 633 C CA . ILE A 1 88 ? -6.020 -9.473 5.075 1.00 97.75 88 ILE A CA 1
ATOM 634 C C . ILE A 1 88 ? -6.869 -10.438 5.916 1.00 97.75 88 ILE A C 1
ATOM 636 O O . ILE A 1 88 ? -7.684 -10.014 6.733 1.00 97.75 88 ILE A O 1
ATOM 640 N N . ARG A 1 89 ? -6.681 -11.756 5.772 1.00 97.75 89 ARG A N 1
ATOM 641 C CA . ARG A 1 89 ? -7.410 -12.744 6.586 1.00 97.75 89 ARG A CA 1
ATOM 642 C C . ARG A 1 89 ? -7.062 -12.635 8.068 1.00 97.75 89 ARG A C 1
ATOM 644 O O . ARG A 1 89 ? -7.927 -12.857 8.911 1.00 97.75 89 ARG A O 1
ATOM 651 N N . HIS A 1 90 ? -5.813 -12.329 8.410 1.00 98.25 90 HIS A N 1
ATOM 652 C CA . HIS A 1 90 ? -5.414 -12.092 9.795 1.00 98.25 90 HIS A CA 1
ATOM 653 C C . HIS A 1 90 ? -6.039 -10.822 10.373 1.00 98.25 90 HIS A C 1
ATOM 655 O O . HIS A 1 90 ? -6.589 -10.902 11.469 1.00 98.25 90 HIS A O 1
ATOM 661 N N . SER A 1 91 ? -6.025 -9.697 9.651 1.00 98.31 91 SER A N 1
ATOM 662 C CA . SER A 1 91 ? -6.631 -8.454 10.149 1.00 98.31 91 SER A CA 1
ATOM 663 C C . SER A 1 91 ? -8.144 -8.589 10.351 1.00 98.31 91 SER A C 1
ATOM 665 O O . SER A 1 91 ? -8.669 -8.139 11.366 1.00 98.31 91 SER A O 1
ATOM 667 N N . LEU A 1 92 ? -8.844 -9.289 9.450 1.00 98.00 92 LEU A N 1
ATOM 668 C CA . LEU A 1 92 ? -10.275 -9.586 9.600 1.00 98.00 92 LEU A CA 1
ATOM 669 C C . LEU A 1 92 ? -10.567 -10.516 10.786 1.00 98.00 92 LEU A C 1
ATOM 671 O O . LEU A 1 92 ? -11.566 -10.324 11.481 1.00 98.00 92 LEU A O 1
ATOM 675 N N . ARG A 1 93 ? -9.697 -11.507 11.040 1.00 97.88 93 ARG A N 1
ATOM 676 C CA . ARG A 1 93 ? -9.800 -12.386 12.218 1.00 97.88 93 ARG A CA 1
ATOM 677 C C . ARG A 1 93 ? -9.598 -11.617 13.519 1.00 97.88 93 ARG A C 1
ATOM 679 O O . ARG A 1 93 ? -10.379 -11.816 14.441 1.00 97.88 93 ARG A O 1
ATOM 686 N N . GLU A 1 94 ? -8.595 -10.745 13.588 1.00 97.88 94 GLU A N 1
ATOM 687 C CA . GLU A 1 94 ? -8.363 -9.886 14.756 1.00 97.88 94 GLU A CA 1
ATOM 688 C C . GLU A 1 94 ? -9.546 -8.940 14.996 1.00 97.88 94 GLU A C 1
ATOM 690 O O . GLU A 1 94 ? -10.005 -8.804 16.126 1.00 97.88 94 GLU A O 1
ATOM 695 N N . ALA A 1 95 ? -10.106 -8.379 13.920 1.00 97.50 95 ALA A N 1
ATOM 696 C CA . ALA A 1 95 ? -11.298 -7.541 13.980 1.00 97.50 95 ALA A CA 1
ATOM 697 C C . ALA A 1 95 ? -12.587 -8.303 14.326 1.00 97.50 95 ALA A C 1
ATOM 699 O O . ALA A 1 95 ? -13.591 -7.669 14.647 1.00 97.50 95 ALA A O 1
ATOM 700 N N . ASN A 1 96 ? -12.587 -9.638 14.238 1.00 97.50 96 ASN A N 1
ATOM 701 C CA . ASN A 1 96 ? -13.779 -10.483 14.31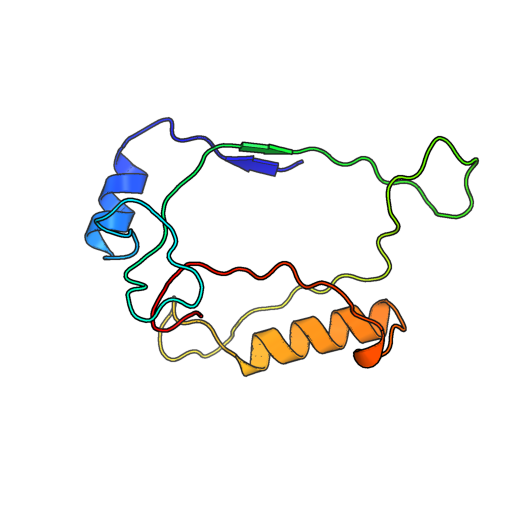5 1.00 97.50 96 ASN A CA 1
ATOM 702 C C . ASN A 1 96 ? -14.895 -10.035 13.341 1.00 97.50 96 ASN A C 1
ATOM 704 O O . ASN A 1 96 ? -16.083 -10.066 13.670 1.00 97.50 96 ASN A O 1
ATOM 708 N N . ILE A 1 97 ? -14.513 -9.594 12.134 1.00 96.44 97 ILE A N 1
ATOM 709 C CA . ILE A 1 97 ? -15.438 -9.114 11.097 1.00 96.44 97 ILE A CA 1
ATOM 710 C C . ILE A 1 97 ? -15.476 -10.119 9.937 1.00 96.44 97 ILE A C 1
ATOM 71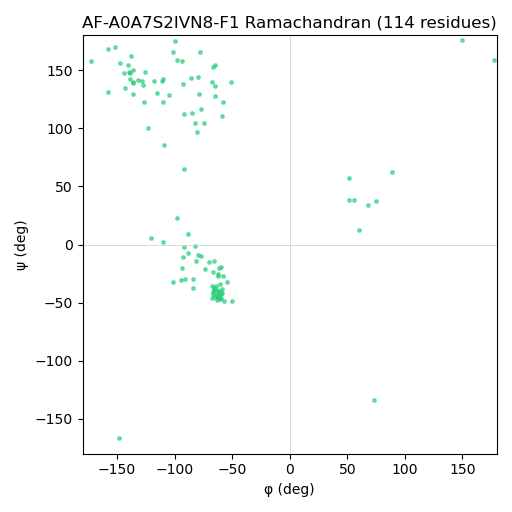2 O O . ILE A 1 97 ? -14.440 -10.387 9.323 1.00 96.44 97 ILE A O 1
ATOM 716 N N . PRO A 1 98 ? -16.652 -10.666 9.575 1.00 96.38 98 PRO A N 1
ATOM 717 C CA . PRO A 1 98 ? -16.778 -11.495 8.384 1.00 96.38 98 PRO A CA 1
ATOM 718 C C . PRO A 1 98 ? -16.578 -10.655 7.104 1.00 96.38 98 PRO A C 1
ATOM 720 O O . PRO A 1 98 ? -17.127 -9.554 7.011 1.00 96.38 98 PRO A O 1
ATOM 723 N N . PRO A 1 99 ? -15.881 -11.180 6.074 1.00 95.56 99 PRO A N 1
ATOM 724 C CA . PRO A 1 99 ? -15.570 -10.430 4.850 1.00 95.56 99 PRO A CA 1
ATOM 725 C C . PRO A 1 99 ? -16.791 -9.819 4.144 1.00 95.56 99 PRO A C 1
ATOM 727 O O . PRO A 1 99 ? -16.693 -8.749 3.557 1.00 95.56 99 PRO A O 1
ATOM 730 N N . LEU A 1 100 ? -17.953 -10.477 4.228 1.00 96.75 100 LEU A N 1
ATOM 731 C CA . LEU A 1 100 ? -19.205 -10.037 3.597 1.00 96.75 100 LEU A CA 1
ATOM 732 C C . LEU A 1 100 ? -19.767 -8.722 4.165 1.00 96.75 100 LEU A C 1
ATOM 734 O O . LEU A 1 100 ? -20.655 -8.139 3.553 1.00 96.75 100 LEU A O 1
ATOM 738 N N . LEU A 1 101 ? -19.282 -8.261 5.322 1.00 96.88 101 LEU A N 1
ATOM 739 C CA . LEU A 1 101 ? -19.686 -6.975 5.899 1.00 96.88 101 LEU A CA 1
ATOM 740 C C . LEU A 1 101 ? -18.829 -5.799 5.412 1.00 96.88 101 LEU A C 1
ATOM 742 O O . LEU A 1 101 ? -19.155 -4.652 5.711 1.00 96.88 101 LEU A O 1
ATOM 746 N N . ILE A 1 102 ? -17.751 -6.053 4.665 1.00 96.94 102 ILE A N 1
ATOM 747 C CA . ILE A 1 102 ? -16.898 -4.994 4.123 1.00 96.94 102 ILE A CA 1
ATOM 748 C C . ILE A 1 102 ? -17.587 -4.353 2.916 1.00 96.94 102 ILE A C 1
ATOM 750 O O . ILE A 1 102 ? -17.814 -4.998 1.896 1.00 96.94 102 ILE A O 1
ATOM 754 N N . GLN A 1 103 ? -17.908 -3.065 3.036 1.00 97.50 103 GLN A N 1
ATOM 755 C CA . GLN A 1 103 ? -18.609 -2.304 1.994 1.00 97.50 103 GLN A CA 1
ATOM 756 C C . GLN A 1 103 ? -17.660 -1.536 1.071 1.00 97.50 103 GLN A C 1
ATOM 758 O O . GLN A 1 103 ? -17.977 -1.312 -0.094 1.00 97.50 103 GLN A O 1
ATOM 763 N N . ILE A 1 104 ? -16.513 -1.106 1.598 1.00 97.69 104 ILE A N 1
ATOM 764 C CA . ILE A 1 104 ? -15.536 -0.269 0.899 1.00 97.69 104 ILE A CA 1
ATOM 765 C C . ILE A 1 104 ? -14.146 -0.831 1.177 1.00 97.69 104 ILE A C 1
ATOM 767 O O . ILE A 1 104 ? -13.852 -1.250 2.296 1.00 97.69 104 ILE A O 1
ATOM 771 N N . GLN A 1 105 ? -13.302 -0.833 0.148 1.00 96.19 105 GLN A N 1
ATOM 772 C CA . GLN A 1 105 ? -11.899 -1.213 0.240 1.00 96.19 105 GLN A CA 1
ATOM 773 C C . GLN A 1 105 ? -11.053 -0.086 -0.344 1.00 96.19 105 GLN A C 1
ATOM 775 O O . GLN A 1 105 ? -11.231 0.292 -1.500 1.00 96.19 105 GLN A O 1
ATOM 780 N N . GLU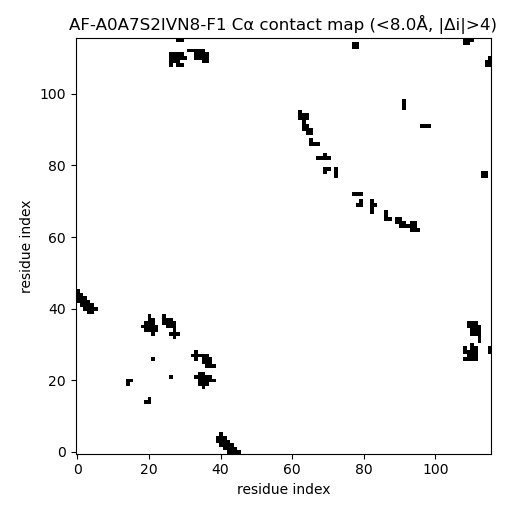 A 1 106 ? -10.136 0.438 0.461 1.00 97.44 106 GLU A N 1
ATOM 781 C CA . GLU A 1 106 ? -9.061 1.298 -0.019 1.00 97.44 106 GLU A CA 1
ATOM 782 C C . GLU A 1 106 ? -7.863 0.398 -0.333 1.00 97.44 106 GLU A C 1
ATOM 784 O O . GLU A 1 106 ? -7.316 -0.261 0.553 1.00 97.44 106 GLU A O 1
ATOM 789 N N . LEU A 1 107 ? -7.526 0.286 -1.616 1.00 96.94 107 LEU A N 1
ATOM 790 C CA . LEU A 1 107 ? -6.502 -0.631 -2.114 1.00 96.94 107 LEU A CA 1
ATOM 791 C C . LEU A 1 107 ? -5.171 0.102 -2.305 1.00 96.94 107 LEU A C 1
ATOM 793 O O . LEU A 1 107 ? -5.143 1.319 -2.461 1.00 96.94 107 LEU A O 1
ATOM 797 N N . HIS A 1 108 ? -4.063 -0.648 -2.328 1.00 97.31 108 HIS A N 1
ATOM 798 C CA . HIS A 1 108 ? -2.736 -0.065 -2.549 1.00 97.31 108 HIS A CA 1
ATOM 799 C C . HIS A 1 108 ? -2.617 0.599 -3.930 1.00 97.31 108 HIS A C 1
ATOM 801 O O . HIS A 1 108 ? -2.097 1.707 -4.028 1.00 97.31 108 HIS A O 1
ATOM 807 N N . GLY A 1 109 ? -3.129 -0.076 -4.967 1.00 96.56 109 GLY A N 1
ATOM 808 C CA . GLY A 1 109 ? -3.496 0.515 -6.254 1.00 96.56 109 GLY A CA 1
ATOM 809 C C . GLY A 1 109 ? -2.413 1.361 -6.913 1.00 96.56 109 GLY A C 1
ATOM 810 O O . GLY A 1 109 ? -2.630 2.540 -7.194 1.00 96.56 109 GLY A O 1
ATOM 811 N N . THR A 1 110 ? -1.244 0.777 -7.156 1.00 96.94 110 THR A N 1
ATOM 812 C CA . THR A 1 110 ? -0.094 1.535 -7.676 1.00 96.94 110 THR A CA 1
ATOM 813 C C . THR A 1 110 ? -0.192 1.834 -9.169 1.00 96.94 110 THR A C 1
ATOM 815 O O . THR A 1 110 ? 0.589 2.649 -9.654 1.00 96.94 110 THR A O 1
ATOM 818 N N . GLY A 1 111 ? -1.151 1.241 -9.890 1.00 95.94 111 GLY A N 1
ATOM 819 C CA . GLY A 1 111 ? -1.299 1.448 -11.331 1.00 95.94 111 GLY A CA 1
ATOM 820 C C . GLY A 1 111 ? -0.230 0.705 -12.121 1.00 95.94 111 GLY A C 1
ATOM 821 O O . GLY A 1 111 ? 0.304 1.239 -13.091 1.00 95.94 111 GLY A O 1
ATOM 822 N N . THR A 1 112 ? 0.141 -0.498 -11.674 1.00 94.94 112 THR A N 1
ATOM 823 C CA . THR A 1 112 ? 1.188 -1.309 -12.309 1.00 94.94 112 THR A CA 1
ATOM 824 C C . THR A 1 112 ? 0.624 -2.621 -12.831 1.00 94.94 112 THR A C 1
ATOM 826 O O . THR A 1 112 ? -0.145 -3.281 -12.143 1.00 94.94 112 THR A O 1
ATOM 829 N N . ALA A 1 113 ? 1.088 -3.056 -14.004 1.00 91.19 113 ALA A N 1
ATOM 830 C CA . ALA A 1 113 ? 0.618 -4.288 -14.644 1.00 91.19 113 ALA A CA 1
ATOM 831 C C . ALA A 1 113 ? 0.816 -5.584 -13.827 1.00 91.19 113 ALA A C 1
ATOM 833 O O . ALA A 1 113 ? 0.205 -6.599 -14.146 1.00 91.19 113 ALA A O 1
ATOM 834 N N . LEU A 1 114 ? 1.716 -5.590 -12.835 1.00 92.00 114 LEU A N 1
ATOM 835 C CA . LEU A 1 114 ? 1.967 -6.758 -11.980 1.00 92.00 114 LEU A CA 1
ATOM 836 C C . LEU A 1 114 ? 1.285 -6.653 -10.609 1.00 92.00 114 LEU A C 1
ATOM 838 O O . LEU A 1 114 ? 0.997 -7.683 -10.005 1.00 92.00 114 LEU A O 1
ATOM 842 N N . GLY A 1 115 ? 1.153 -5.437 -10.073 1.00 92.75 115 GLY A N 1
ATOM 843 C CA . GLY A 1 115 ? 0.714 -5.217 -8.696 1.00 92.75 115 GLY A CA 1
ATOM 844 C C . GLY A 1 115 ? -0.789 -5.045 -8.531 1.00 92.75 115 GLY A C 1
ATOM 845 O O . GLY A 1 115 ? -1.298 -5.387 -7.464 1.00 92.75 115 GLY A O 1
ATOM 846 N N . ASP A 1 116 ? -1.462 -4.516 -9.551 1.00 94.12 116 ASP A N 1
ATOM 847 C CA . ASP A 1 116 ? -2.918 -4.370 -9.594 1.00 94.12 116 ASP A CA 1
ATOM 848 C C . ASP A 1 116 ? -3.586 -5.661 -10.100 1.00 94.12 116 ASP A C 1
ATOM 850 O O . ASP A 1 116 ? -4.616 -6.051 -9.501 1.00 94.12 116 ASP A O 1
#